Protein AF-A0A645AQ15-F1 (afdb_monomer_lite)

pLDDT: mean 70.95, std 13.71, range [46.34, 91.06]

Structure (mmCIF, N/CA/C/O backbone):
data_AF-A0A645AQ15-F1
#
_entry.id   AF-A0A645AQ15-F1
#
loop_
_atom_site.group_PDB
_atom_site.id
_atom_site.type_symbol
_atom_site.label_atom_id
_atom_site.label_alt_id
_atom_site.label_comp_id
_atom_site.label_asym_id
_atom_site.label_entity_id
_atom_site.label_seq_id
_atom_site.pdbx_PDB_ins_code
_atom_site.Cartn_x
_atom_site.Cartn_y
_atom_site.Cartn_z
_atom_site.occupancy
_atom_site.B_iso_or_equiv
_atom_site.auth_seq_id
_atom_site.auth_comp_id
_atom_site.auth_asym_id
_atom_site.auth_atom_id
_atom_site.pdbx_PDB_model_num
ATOM 1 N N . MET A 1 1 ? 13.518 -11.104 16.436 1.00 50.56 1 MET A N 1
ATOM 2 C CA . MET A 1 1 ? 13.918 -9.786 15.885 1.00 50.56 1 MET A CA 1
ATOM 3 C C . MET A 1 1 ? 14.523 -9.885 14.485 1.00 50.56 1 MET A C 1
ATOM 5 O O . MET A 1 1 ? 14.202 -9.042 13.660 1.00 50.56 1 MET A O 1
ATOM 9 N N . GLU A 1 2 ? 15.322 -10.909 14.169 1.00 53.69 2 GLU A N 1
ATOM 10 C CA . GLU A 1 2 ? 15.980 -11.032 12.851 1.00 53.69 2 GLU A CA 1
ATOM 11 C C . GLU A 1 2 ? 15.021 -11.126 11.653 1.00 53.69 2 GLU A C 1
ATOM 13 O O . GLU A 1 2 ? 15.269 -10.506 10.624 1.00 53.69 2 GLU A O 1
ATOM 18 N N . ILE A 1 3 ? 13.896 -11.839 11.784 1.00 58.34 3 ILE A N 1
ATOM 19 C CA . ILE A 1 3 ? 12.911 -12.009 10.696 1.00 58.34 3 ILE A CA 1
ATOM 20 C C . IL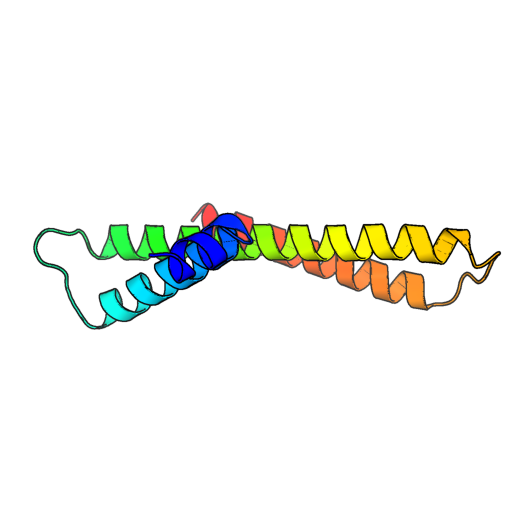E A 1 3 ? 12.266 -10.667 10.312 1.00 58.34 3 ILE A C 1
ATOM 22 O O . ILE A 1 3 ? 12.103 -10.367 9.132 1.00 58.34 3 ILE A O 1
ATOM 26 N N . LEU A 1 4 ? 11.960 -9.834 11.311 1.00 54.44 4 LEU A N 1
ATOM 27 C CA . LEU A 1 4 ? 11.384 -8.501 11.121 1.00 54.44 4 LEU A CA 1
ATOM 28 C C . LEU A 1 4 ? 12.371 -7.561 10.427 1.00 54.44 4 LEU A C 1
ATOM 30 O O . LEU A 1 4 ? 11.988 -6.887 9.477 1.00 54.44 4 LEU A O 1
ATOM 34 N N . ASN A 1 5 ? 13.647 -7.582 10.826 1.00 53.94 5 ASN A N 1
ATOM 35 C CA . ASN A 1 5 ? 14.688 -6.809 10.147 1.00 53.94 5 ASN A CA 1
ATOM 36 C C . ASN A 1 5 ? 14.878 -7.260 8.695 1.00 53.94 5 ASN A C 1
ATOM 38 O O . ASN A 1 5 ? 14.983 -6.415 7.814 1.00 53.94 5 ASN A O 1
ATOM 42 N N . LYS A 1 6 ? 14.849 -8.568 8.415 1.00 55.81 6 LYS A N 1
ATOM 43 C CA . LYS A 1 6 ? 15.026 -9.094 7.051 1.00 55.81 6 LYS A CA 1
ATOM 44 C C . LYS A 1 6 ? 13.870 -8.727 6.109 1.00 55.81 6 LYS A C 1
ATOM 46 O O . LYS A 1 6 ? 14.109 -8.457 4.936 1.00 55.81 6 LYS A O 1
ATOM 51 N N . PHE A 1 7 ? 12.633 -8.686 6.611 1.00 53.84 7 PHE A N 1
ATOM 52 C CA . PHE A 1 7 ? 11.457 -8.269 5.831 1.00 53.84 7 PHE A CA 1
ATOM 53 C C . PHE A 1 7 ? 11.329 -6.745 5.698 1.00 53.84 7 PHE A C 1
ATOM 55 O O . PHE A 1 7 ? 10.972 -6.259 4.627 1.00 53.84 7 PHE A O 1
ATOM 62 N N . SER A 1 8 ? 11.647 -6.001 6.762 1.00 56.00 8 SER A N 1
ATOM 63 C CA . SER A 1 8 ? 11.606 -4.534 6.797 1.00 56.00 8 SER A CA 1
ATOM 64 C C . SER A 1 8 ? 12.679 -3.900 5.903 1.00 56.00 8 SER A C 1
ATOM 66 O O . SER A 1 8 ? 12.366 -3.018 5.109 1.00 56.00 8 SER A O 1
ATOM 68 N N . LEU A 1 9 ? 13.929 -4.382 5.971 1.00 57.16 9 LEU A N 1
ATOM 69 C CA . LEU A 1 9 ? 15.056 -3.776 5.248 1.00 57.16 9 LEU A CA 1
ATOM 70 C C . LEU A 1 9 ? 15.035 -4.058 3.743 1.00 57.16 9 LEU A C 1
ATOM 72 O O . LEU A 1 9 ? 15.417 -3.192 2.963 1.00 57.16 9 LEU A O 1
ATOM 76 N N . ASN A 1 10 ? 14.575 -5.240 3.322 1.00 62.94 10 ASN A N 1
ATOM 77 C CA . ASN A 1 10 ? 14.614 -5.611 1.905 1.00 62.94 10 ASN A CA 1
ATOM 78 C C . ASN A 1 10 ? 13.440 -5.049 1.095 1.00 62.94 10 ASN A C 1
ATOM 80 O O . ASN A 1 10 ? 13.587 -4.867 -0.107 1.00 62.94 10 ASN A O 1
ATOM 84 N N . ASN A 1 11 ? 12.273 -4.812 1.710 1.00 73.00 11 ASN A N 1
ATOM 85 C CA . ASN A 1 11 ? 11.085 -4.289 1.023 1.00 73.00 11 ASN A CA 1
ATOM 86 C C . ASN A 1 11 ? 10.191 -3.474 1.983 1.00 73.00 11 ASN A C 1
ATOM 88 O O . ASN A 1 11 ? 9.085 -3.914 2.329 1.00 73.00 11 ASN A O 1
ATOM 92 N N . PRO A 1 12 ? 10.630 -2.272 2.402 1.00 74.50 12 PRO A N 1
ATOM 93 C CA . PRO A 1 12 ? 9.950 -1.483 3.432 1.00 74.50 12 PRO A CA 1
ATOM 94 C C . PRO A 1 12 ? 8.521 -1.086 3.037 1.00 74.50 12 PRO A C 1
ATOM 96 O O . PRO A 1 12 ? 7.620 -1.099 3.872 1.00 74.50 12 PRO A O 1
ATOM 99 N N . TYR A 1 13 ? 8.268 -0.815 1.751 1.00 76.50 13 TYR A N 1
ATOM 100 C CA . TYR A 1 13 ? 6.931 -0.459 1.262 1.00 76.50 13 TYR A CA 1
ATOM 101 C C . TYR A 1 13 ? 5.935 -1.629 1.363 1.00 76.50 13 TYR A C 1
ATOM 103 O O . TYR A 1 13 ? 4.775 -1.423 1.721 1.00 76.50 13 TYR A O 1
ATOM 111 N N . ARG A 1 14 ? 6.385 -2.871 1.117 1.00 78.75 14 ARG A N 1
ATOM 112 C CA . ARG A 1 14 ? 5.547 -4.076 1.270 1.00 78.75 14 ARG A CA 1
ATOM 113 C C . ARG A 1 14 ? 5.257 -4.353 2.737 1.00 78.75 14 ARG A C 1
ATOM 115 O O . ARG A 1 14 ? 4.124 -4.670 3.080 1.00 78.75 14 ARG A O 1
ATOM 122 N N . PHE A 1 15 ? 6.261 -4.190 3.598 1.00 82.56 15 PHE A N 1
ATOM 123 C CA . PHE A 1 15 ? 6.086 -4.320 5.041 1.00 82.56 15 PHE A CA 1
ATOM 124 C C . PHE A 1 15 ? 5.043 -3.325 5.574 1.00 82.56 15 PHE A C 1
ATOM 126 O O . PHE A 1 15 ? 4.105 -3.739 6.255 1.00 82.56 15 PHE A O 1
ATOM 133 N N . CYS A 1 16 ? 5.142 -2.046 5.192 1.00 84.56 16 CYS A N 1
ATOM 134 C CA . CYS A 1 16 ? 4.151 -1.031 5.549 1.00 84.56 16 CYS A CA 1
ATOM 135 C C . CYS A 1 16 ? 2.746 -1.388 5.041 1.00 84.56 16 CYS A C 1
ATOM 137 O O . CYS A 1 16 ? 1.798 -1.308 5.815 1.00 84.56 16 CYS A O 1
ATOM 139 N N . MET A 1 17 ? 2.599 -1.853 3.793 1.00 86.12 17 MET A N 1
ATOM 140 C CA . MET A 1 17 ? 1.295 -2.301 3.279 1.00 86.12 17 MET A CA 1
ATOM 141 C C . MET A 1 17 ? 0.696 -3.444 4.096 1.00 86.12 17 MET A C 1
ATOM 143 O O . MET A 1 17 ? -0.486 -3.388 4.437 1.00 86.12 17 MET A O 1
ATOM 147 N N . TYR A 1 18 ? 1.483 -4.475 4.416 1.00 87.75 18 TYR A N 1
ATOM 148 C CA . TYR A 1 18 ? 0.992 -5.613 5.194 1.00 87.75 18 TYR A CA 1
ATOM 149 C C . TYR A 1 18 ? 0.580 -5.196 6.602 1.00 87.75 18 TYR A C 1
ATOM 151 O O . TYR A 1 18 ? -0.494 -5.579 7.066 1.00 87.75 18 TYR A O 1
ATOM 159 N N . LEU A 1 19 ? 1.393 -4.362 7.255 1.00 88.25 19 LEU A N 1
ATOM 160 C CA . LEU A 1 19 ? 1.095 -3.856 8.588 1.00 88.25 19 LEU A CA 1
ATOM 161 C C . LEU A 1 19 ? -0.172 -2.989 8.588 1.00 88.25 19 LEU A C 1
ATOM 163 O O . LEU A 1 19 ? -1.065 -3.214 9.401 1.00 88.25 19 LEU A O 1
ATOM 167 N N . SER A 1 20 ? -0.297 -2.048 7.648 1.00 88.81 20 SER A N 1
ATOM 168 C CA . SER A 1 20 ? -1.490 -1.205 7.514 1.00 88.81 20 SER A CA 1
ATOM 169 C C . SER A 1 20 ? -2.741 -2.011 7.163 1.00 88.81 20 SER A C 1
ATOM 171 O O . SER A 1 20 ? -3.810 -1.709 7.685 1.00 88.81 20 SER A O 1
ATOM 173 N N . SER A 1 21 ? -2.624 -3.057 6.341 1.00 88.19 21 SER A N 1
ATOM 174 C CA . SER A 1 21 ? -3.744 -3.955 6.019 1.00 88.19 21 SER A CA 1
ATOM 175 C C . SER A 1 21 ? -4.215 -4.725 7.249 1.00 88.19 21 SER A C 1
ATOM 177 O O . SER A 1 21 ? -5.413 -4.805 7.509 1.00 88.19 21 SER A O 1
ATOM 179 N N . LEU A 1 22 ? -3.278 -5.242 8.046 1.00 91.06 22 LEU A N 1
ATOM 180 C CA . LEU A 1 22 ? -3.586 -5.960 9.280 1.00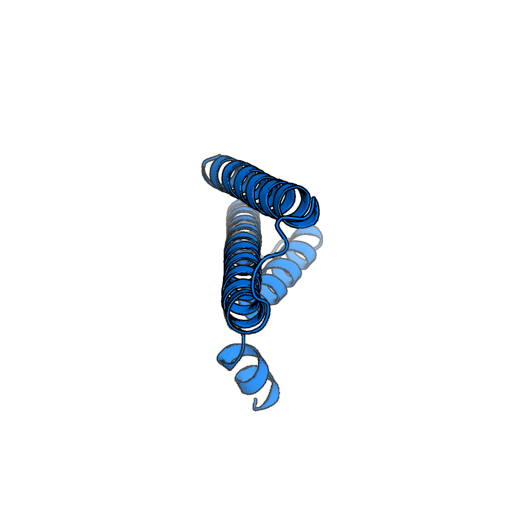 91.06 22 LEU A CA 1
ATOM 181 C C . LEU A 1 22 ? -4.262 -5.045 10.309 1.00 91.06 22 LEU A C 1
ATOM 183 O O . LEU A 1 22 ? -5.300 -5.409 10.860 1.00 91.06 22 LEU A O 1
ATOM 187 N N . ILE A 1 23 ? -3.728 -3.837 10.518 1.00 88.69 23 ILE A N 1
ATOM 188 C CA . ILE A 1 23 ? -4.325 -2.842 11.421 1.00 88.69 23 ILE A CA 1
ATOM 189 C C . ILE A 1 23 ? -5.717 -2.433 10.926 1.00 88.69 23 ILE A C 1
ATOM 191 O O . ILE A 1 23 ? -6.642 -2.347 11.731 1.00 88.69 23 ILE A O 1
ATOM 195 N N . LEU A 1 24 ? -5.898 -2.237 9.615 1.00 89.94 24 LEU A N 1
ATOM 196 C CA . LEU A 1 24 ? -7.194 -1.893 9.033 1.00 89.94 24 LEU A CA 1
ATOM 197 C C . LEU A 1 24 ? -8.233 -2.984 9.314 1.00 89.94 24 LEU A C 1
ATOM 199 O O . LEU A 1 24 ? -9.301 -2.669 9.834 1.00 89.94 24 LEU A O 1
ATOM 203 N N . VAL A 1 25 ? -7.910 -4.251 9.037 1.00 90.44 25 VAL A N 1
ATOM 204 C CA . VAL A 1 25 ? -8.811 -5.389 9.280 1.00 90.44 25 VAL A CA 1
ATOM 205 C C . VAL A 1 25 ? -9.157 -5.502 10.763 1.00 90.44 25 VAL A C 1
ATOM 207 O O . VAL A 1 25 ? -10.332 -5.566 11.108 1.00 90.44 25 VAL A O 1
ATOM 210 N N . ILE A 1 26 ? -8.168 -5.447 11.659 1.00 88.06 26 ILE A N 1
ATOM 211 C CA . ILE A 1 26 ? -8.411 -5.510 13.110 1.00 88.06 26 ILE A CA 1
ATOM 212 C C . ILE A 1 26 ? -9.293 -4.343 13.568 1.00 88.06 26 ILE A C 1
ATOM 214 O O . ILE A 1 26 ? -10.241 -4.548 14.328 1.00 88.06 26 ILE A O 1
ATOM 218 N N . SER A 1 27 ? -9.042 -3.135 13.059 1.00 86.69 27 SER A N 1
ATOM 219 C CA . SER A 1 27 ? -9.827 -1.945 13.397 1.00 86.69 27 SER A CA 1
ATOM 220 C C . SER A 1 27 ? -11.279 -2.014 12.920 1.00 86.69 27 SER A C 1
ATOM 222 O O . SER A 1 27 ? -12.086 -1.213 13.376 1.00 86.69 27 SER A O 1
ATOM 224 N N . MET A 1 28 ? -11.638 -2.922 12.000 1.00 84.62 28 MET A N 1
ATOM 225 C CA . MET A 1 28 ? -13.034 -3.147 11.598 1.00 84.62 28 MET A CA 1
ATOM 226 C C . MET A 1 28 ? -13.816 -3.960 12.633 1.00 84.62 28 MET A C 1
ATOM 228 O O . MET A 1 28 ? -15.022 -3.771 12.751 1.00 84.62 28 MET A O 1
ATOM 232 N N . PHE A 1 29 ? -13.140 -4.835 13.381 1.00 87.19 29 PHE A N 1
ATOM 233 C CA . PHE A 1 29 ? -13.765 -5.724 14.369 1.00 87.19 29 PHE A CA 1
ATOM 234 C C . PHE A 1 29 ? -13.569 -5.262 15.812 1.00 87.19 29 PHE A C 1
ATOM 236 O O . PHE A 1 29 ? -14.300 -5.689 16.700 1.00 87.19 29 PHE A O 1
ATOM 243 N N . THR A 1 30 ? -12.578 -4.408 16.055 1.00 82.75 30 THR A N 1
ATOM 244 C CA . THR A 1 30 ? -12.266 -3.875 17.379 1.00 82.75 30 THR A CA 1
ATOM 245 C C . THR A 1 30 ? -12.236 -2.357 17.330 1.00 82.75 30 THR A C 1
ATOM 247 O O . THR A 1 30 ? -11.622 -1.767 16.441 1.00 82.75 30 THR A O 1
ATOM 250 N N . GLU A 1 31 ? -12.898 -1.725 18.294 1.00 77.69 31 GLU A N 1
ATOM 251 C CA . GLU A 1 31 ? -12.787 -0.290 18.533 1.00 77.69 31 GLU A CA 1
ATOM 252 C C . GLU A 1 31 ? -11.674 -0.067 19.564 1.00 77.69 31 GLU A C 1
ATOM 254 O O . GLU A 1 31 ? -11.878 -0.324 20.754 1.00 77.69 31 GLU A O 1
ATOM 259 N N . PRO A 1 32 ? -10.459 0.330 19.143 1.00 74.00 32 PRO A N 1
ATOM 260 C CA . PRO A 1 32 ? -9.397 0.638 20.086 1.00 74.00 32 PRO A CA 1
ATOM 261 C C . PRO A 1 32 ? -9.812 1.788 21.009 1.00 74.00 32 PRO A C 1
ATOM 263 O O . PRO A 1 32 ? -10.145 2.886 20.563 1.00 74.00 32 PRO A O 1
ATOM 266 N N . VAL A 1 33 ? -9.752 1.537 22.315 1.00 75.44 33 VAL A N 1
ATOM 267 C CA . VAL A 1 33 ? -10.019 2.545 23.346 1.00 75.44 33 VAL A CA 1
ATOM 268 C C . VAL A 1 33 ? -8.981 3.668 23.224 1.00 75.44 33 VAL A C 1
ATOM 270 O O . VAL A 1 33 ? -7.786 3.397 23.127 1.00 75.44 33 VAL A O 1
ATOM 273 N N . ASN A 1 34 ? -9.433 4.925 23.253 1.00 77.50 34 ASN A N 1
ATOM 274 C CA . ASN A 1 34 ? -8.616 6.145 23.123 1.00 77.50 34 ASN A CA 1
ATOM 275 C C . ASN A 1 34 ? -8.007 6.423 21.735 1.00 77.50 34 ASN A C 1
ATOM 277 O O . ASN A 1 34 ? -7.087 7.235 21.634 1.00 77.50 34 ASN A O 1
ATOM 281 N N . ILE A 1 35 ? -8.502 5.801 20.662 1.00 81.75 35 ILE A N 1
ATOM 282 C CA . ILE A 1 35 ? -8.058 6.107 19.295 1.00 81.75 35 ILE A CA 1
ATOM 283 C C . ILE A 1 35 ? -9.265 6.476 18.434 1.00 81.75 35 ILE A C 1
ATOM 285 O O . ILE A 1 35 ? -10.272 5.773 18.429 1.00 81.75 35 ILE A O 1
ATOM 289 N N . ASP A 1 36 ? -9.149 7.562 17.665 1.00 85.19 36 ASP A N 1
ATOM 290 C CA . ASP A 1 36 ? -10.124 7.888 16.624 1.00 85.19 36 ASP A CA 1
ATOM 291 C C . ASP A 1 36 ? -10.031 6.846 15.499 1.00 85.19 36 ASP A C 1
ATOM 293 O O . ASP A 1 36 ? -9.132 6.861 14.650 1.00 85.19 36 ASP A O 1
ATOM 297 N N . VAL A 1 37 ? -10.972 5.903 15.527 1.00 84.06 37 VAL A N 1
ATOM 298 C CA . VAL A 1 37 ? -11.042 4.773 14.601 1.00 84.06 37 VAL A CA 1
ATOM 299 C C . VAL A 1 37 ? -11.221 5.248 13.157 1.00 84.06 37 VAL A C 1
ATOM 301 O O . VAL A 1 37 ? -10.674 4.633 12.239 1.00 84.06 37 VAL A O 1
ATOM 304 N N . TYR A 1 38 ? -11.935 6.355 12.931 1.00 86.00 38 TYR A N 1
ATOM 305 C CA . TYR A 1 38 ? -12.121 6.907 11.591 1.00 86.00 38 TYR A CA 1
ATOM 306 C C . TYR A 1 38 ? -10.792 7.412 11.023 1.00 86.00 38 TYR A C 1
ATOM 308 O O . TYR A 1 38 ? -10.418 7.064 9.898 1.00 86.00 38 TYR A O 1
ATOM 316 N N . LEU A 1 39 ? -10.037 8.165 11.825 1.00 85.69 39 LEU A N 1
ATOM 317 C CA . LEU A 1 39 ? -8.734 8.689 11.424 1.00 85.69 39 LEU A CA 1
ATOM 318 C C . LEU A 1 39 ? -7.718 7.557 11.207 1.00 85.69 39 LEU A C 1
ATOM 320 O O . LEU A 1 39 ? -7.014 7.553 10.194 1.00 85.69 39 LEU A O 1
ATOM 324 N N . LEU A 1 40 ? -7.696 6.553 12.092 1.00 86.81 40 LEU A N 1
ATOM 325 C CA . LEU A 1 40 ? -6.840 5.369 11.962 1.00 86.81 40 LEU A CA 1
ATOM 326 C C . LEU A 1 40 ? -7.119 4.601 10.663 1.00 86.81 40 LEU A C 1
ATOM 328 O O . LEU A 1 40 ? -6.188 4.290 9.916 1.00 86.81 40 LEU A O 1
ATOM 332 N N . ARG A 1 41 ? -8.395 4.325 10.365 1.00 87.62 41 ARG A N 1
ATOM 333 C CA . ARG A 1 41 ? -8.805 3.630 9.137 1.00 87.62 41 ARG A CA 1
ATOM 334 C C . ARG A 1 41 ? -8.437 4.440 7.894 1.00 87.62 41 ARG A C 1
ATOM 336 O O . ARG A 1 41 ? -7.880 3.872 6.954 1.00 87.62 41 ARG A O 1
ATOM 343 N N . LYS A 1 42 ? -8.668 5.762 7.901 1.00 86.88 42 LYS A N 1
ATOM 344 C CA . LYS A 1 42 ? -8.295 6.655 6.788 1.00 86.88 42 LYS A CA 1
ATOM 345 C C . LYS A 1 42 ? -6.782 6.648 6.547 1.00 86.88 42 LYS A C 1
ATOM 347 O O . LYS A 1 42 ? -6.354 6.552 5.398 1.00 86.88 42 LYS A O 1
ATOM 352 N N . LEU A 1 43 ? -5.968 6.702 7.603 1.00 86.56 43 LEU A N 1
ATOM 353 C CA . LEU A 1 43 ? -4.507 6.621 7.491 1.00 86.56 43 LEU A CA 1
ATOM 354 C C . LEU A 1 43 ? -4.037 5.261 6.969 1.00 86.56 43 LEU A C 1
ATOM 356 O O . LEU A 1 43 ? -3.223 5.218 6.048 1.00 86.56 43 LEU A O 1
ATOM 360 N N . CYS A 1 44 ? -4.569 4.160 7.506 1.00 88.75 44 CYS A N 1
ATOM 361 C CA . CYS A 1 44 ? -4.216 2.818 7.043 1.00 88.75 44 CYS A CA 1
ATOM 362 C C . CYS A 1 44 ? -4.564 2.636 5.563 1.00 88.75 44 CYS A C 1
ATOM 364 O O . CYS A 1 44 ? -3.740 2.144 4.797 1.00 88.75 44 CYS A O 1
ATOM 366 N N . PHE A 1 45 ? -5.739 3.105 5.138 1.00 87.69 45 PHE A N 1
ATOM 367 C CA . PHE A 1 45 ? -6.138 3.072 3.736 1.00 87.69 45 PHE A CA 1
ATOM 368 C C . PHE A 1 45 ? -5.180 3.875 2.845 1.00 87.69 45 PHE A C 1
ATOM 370 O O . PHE A 1 45 ? -4.707 3.362 1.833 1.00 87.69 45 PHE A O 1
ATOM 377 N N . LYS A 1 46 ? -4.812 5.099 3.250 1.00 85.56 46 LYS A N 1
ATOM 378 C CA . LYS A 1 46 ? -3.840 5.923 2.510 1.00 85.56 46 LYS A 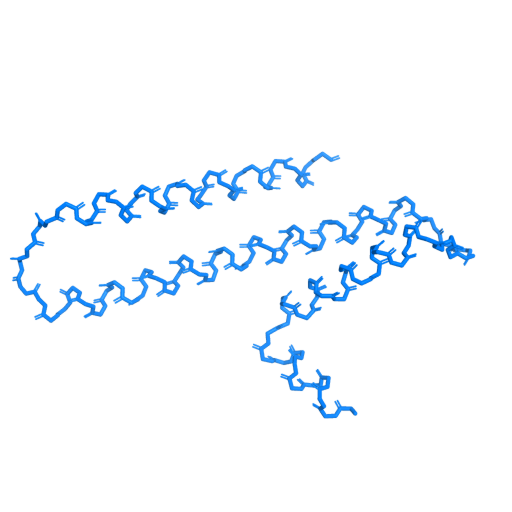CA 1
ATOM 379 C C . LYS A 1 46 ? -2.473 5.251 2.386 1.00 85.56 46 LYS A C 1
ATOM 381 O O . LYS A 1 46 ? -1.880 5.298 1.312 1.00 85.56 46 LYS A O 1
ATOM 386 N N . LEU A 1 47 ? -1.985 4.605 3.445 1.00 86.69 47 LEU A N 1
ATOM 387 C CA . LEU A 1 47 ? -0.710 3.879 3.424 1.00 86.69 47 LEU A CA 1
ATOM 388 C C . LEU A 1 47 ? -0.748 2.657 2.498 1.00 86.69 47 LEU A C 1
ATOM 390 O O . LEU A 1 47 ? 0.220 2.413 1.779 1.00 86.69 47 LEU A O 1
ATOM 394 N N . ILE A 1 48 ? -1.867 1.929 2.467 1.00 87.06 48 ILE A N 1
ATOM 395 C CA . ILE A 1 48 ? -2.066 0.808 1.537 1.00 87.06 48 ILE A CA 1
ATOM 396 C C . ILE A 1 48 ? -2.045 1.311 0.091 1.00 87.06 48 ILE A C 1
ATOM 398 O O . ILE A 1 48 ? -1.303 0.779 -0.732 1.00 87.06 48 ILE A O 1
ATOM 402 N N . VAL A 1 49 ? -2.804 2.369 -0.211 1.00 85.94 49 VAL A N 1
ATOM 403 C CA . VAL A 1 49 ? -2.839 2.972 -1.552 1.00 85.94 49 VAL A CA 1
ATOM 404 C C . VAL A 1 49 ? -1.451 3.458 -1.975 1.00 85.94 49 VAL A C 1
ATOM 406 O O . VAL A 1 49 ? -1.013 3.178 -3.088 1.00 85.94 49 VAL A O 1
ATOM 409 N N . LEU A 1 50 ? -0.727 4.138 -1.085 1.00 83.88 50 LEU A N 1
ATOM 4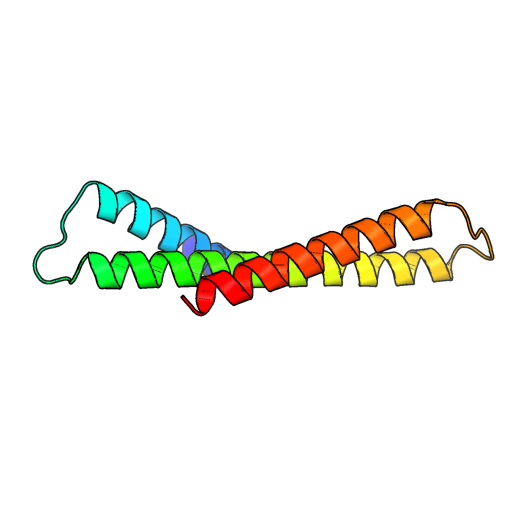10 C CA . LEU A 1 50 ? 0.615 4.642 -1.367 1.00 83.88 50 LEU A CA 1
ATOM 411 C C . LEU A 1 50 ? 1.609 3.501 -1.624 1.00 83.88 50 LEU A C 1
ATOM 413 O O . LEU A 1 50 ? 2.415 3.577 -2.549 1.00 83.88 50 LEU A O 1
ATOM 417 N N . GLY A 1 51 ? 1.524 2.412 -0.860 1.00 83.69 51 GLY A N 1
ATOM 418 C CA . GLY A 1 51 ? 2.345 1.231 -1.099 1.00 83.69 51 GLY A CA 1
ATOM 419 C C . GLY A 1 51 ? 2.025 0.523 -2.420 1.00 83.69 51 GLY A C 1
ATOM 420 O O . GLY A 1 51 ? 2.949 0.071 -3.096 1.00 83.69 51 GLY A O 1
ATOM 421 N N . LEU A 1 52 ? 0.751 0.477 -2.827 1.00 82.19 52 LEU A N 1
ATOM 422 C CA . LEU A 1 52 ? 0.343 -0.054 -4.132 1.00 82.19 52 LEU A CA 1
ATOM 423 C C . LEU A 1 52 ? 0.867 0.816 -5.276 1.00 82.19 52 LEU A C 1
ATOM 425 O O . LEU A 1 52 ? 1.358 0.282 -6.265 1.00 82.19 52 LEU A O 1
ATOM 429 N N . ILE A 1 53 ? 0.822 2.142 -5.125 1.00 83.25 53 ILE A N 1
ATOM 430 C CA . ILE A 1 53 ? 1.410 3.089 -6.079 1.00 83.25 53 ILE A CA 1
ATOM 431 C C . ILE A 1 53 ? 2.911 2.820 -6.245 1.00 83.25 53 ILE A C 1
ATOM 433 O O . ILE A 1 53 ? 3.377 2.655 -7.372 1.00 83.25 53 ILE A O 1
ATOM 437 N N . ILE A 1 54 ? 3.659 2.729 -5.140 1.00 83.19 54 ILE A N 1
ATOM 438 C CA . ILE A 1 54 ? 5.098 2.432 -5.177 1.00 83.19 54 ILE A CA 1
ATOM 439 C C . ILE A 1 54 ? 5.347 1.085 -5.856 1.00 83.19 54 ILE A C 1
ATOM 441 O O . ILE A 1 54 ? 6.236 0.988 -6.693 1.00 83.19 54 ILE A O 1
ATOM 445 N N . TRP A 1 55 ? 4.544 0.065 -5.548 1.00 81.81 55 TRP A N 1
ATOM 446 C CA . TRP A 1 55 ? 4.667 -1.249 -6.173 1.00 81.81 55 TRP A CA 1
ATOM 447 C C . TRP A 1 55 ? 4.410 -1.214 -7.686 1.00 81.81 55 TRP A C 1
ATOM 449 O O . TRP A 1 55 ? 5.158 -1.830 -8.440 1.00 81.81 55 TRP A O 1
ATOM 459 N N . ILE A 1 56 ? 3.395 -0.474 -8.145 1.00 81.00 56 ILE A N 1
ATOM 460 C CA . ILE A 1 56 ? 3.123 -0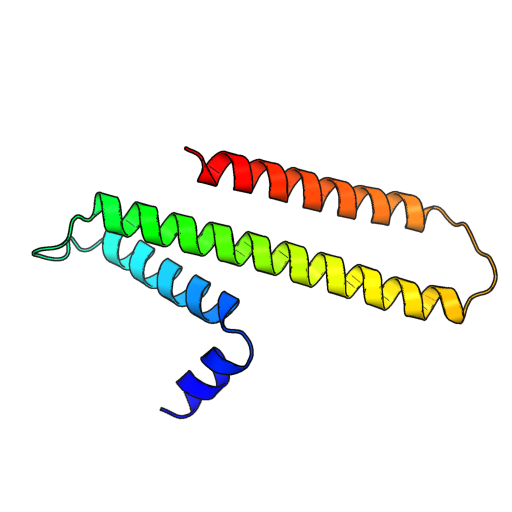.295 -9.578 1.00 81.00 56 ILE A CA 1
ATOM 461 C C . ILE A 1 56 ? 4.309 0.402 -10.253 1.00 81.00 56 ILE A C 1
ATOM 463 O O . ILE A 1 56 ? 4.751 -0.055 -11.303 1.00 81.00 56 ILE A O 1
ATOM 467 N N . ILE A 1 57 ? 4.851 1.465 -9.652 1.00 81.50 57 ILE A N 1
ATOM 468 C CA . ILE A 1 57 ? 6.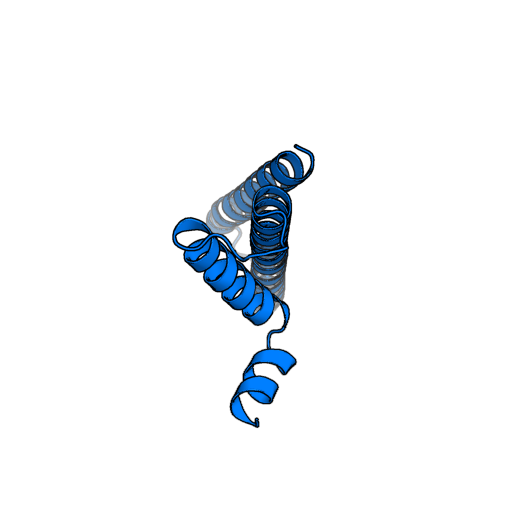015 2.186 -10.191 1.00 81.50 57 ILE A CA 1
ATOM 469 C C . ILE A 1 57 ? 7.238 1.266 -10.268 1.00 81.50 57 ILE A C 1
ATOM 471 O O . ILE A 1 57 ? 7.876 1.207 -11.314 1.00 81.50 57 ILE A O 1
ATOM 475 N N . ASP A 1 58 ? 7.533 0.526 -9.197 1.00 78.00 58 ASP A N 1
ATOM 476 C CA . ASP A 1 58 ? 8.648 -0.425 -9.125 1.00 78.00 58 ASP A CA 1
ATOM 477 C C . ASP A 1 58 ? 8.524 -1.493 -10.225 1.00 78.00 58 ASP A C 1
ATOM 479 O O . ASP A 1 58 ? 9.468 -1.758 -10.962 1.00 78.00 58 ASP A O 1
ATOM 483 N N . ASN A 1 59 ? 7.317 -2.027 -10.432 1.00 75.38 59 ASN A N 1
ATOM 484 C CA . ASN A 1 59 ? 7.050 -3.041 -11.451 1.00 75.38 59 ASN A CA 1
ATOM 485 C C . ASN A 1 59 ? 7.133 -2.486 -12.889 1.00 75.38 59 ASN A C 1
ATOM 487 O O . ASN A 1 59 ? 7.672 -3.138 -13.784 1.00 75.38 59 ASN A O 1
ATOM 491 N N . LEU A 1 60 ? 6.634 -1.267 -13.128 1.00 75.75 60 LEU A N 1
ATOM 492 C CA . LEU A 1 60 ? 6.768 -0.592 -14.426 1.00 75.75 60 LEU A CA 1
ATOM 493 C C . LEU A 1 60 ? 8.235 -0.269 -14.734 1.00 75.75 60 LEU A C 1
ATOM 495 O O . LEU A 1 60 ? 8.684 -0.477 -15.859 1.00 75.75 60 LEU A O 1
ATOM 499 N N . TYR A 1 61 ? 8.986 0.194 -13.736 1.00 75.06 61 TYR A N 1
ATOM 500 C CA . TYR A 1 61 ? 10.407 0.490 -13.867 1.00 75.06 61 TYR A CA 1
ATOM 501 C C . TYR A 1 61 ? 11.229 -0.773 -14.151 1.00 75.06 61 TYR A C 1
ATOM 503 O O . TYR A 1 61 ? 12.069 -0.773 -15.050 1.00 75.06 61 TYR A O 1
ATOM 511 N N . TYR A 1 62 ? 10.948 -1.875 -13.450 1.00 70.38 62 TYR A N 1
ATOM 512 C CA . TYR A 1 62 ? 11.633 -3.150 -13.664 1.00 70.38 62 TYR A CA 1
ATOM 513 C C . TYR A 1 62 ? 11.382 -3.713 -15.068 1.00 70.38 62 TYR A C 1
ATOM 515 O O . TYR A 1 62 ? 12.319 -4.156 -15.733 1.00 70.38 62 TYR A O 1
ATOM 523 N N . ASN A 1 63 ? 10.137 -3.641 -15.552 1.00 69.38 63 ASN A N 1
ATOM 524 C CA . ASN A 1 63 ? 9.796 -4.053 -16.915 1.00 69.38 63 ASN A CA 1
ATOM 525 C C . ASN A 1 63 ? 10.474 -3.172 -17.972 1.00 69.38 63 ASN A C 1
ATOM 527 O O . ASN A 1 63 ? 11.004 -3.702 -18.942 1.00 69.38 63 ASN A O 1
ATOM 531 N N . TYR A 1 64 ? 10.535 -1.855 -17.757 1.00 65.56 64 TYR A N 1
ATOM 532 C CA . TYR A 1 64 ? 11.238 -0.938 -18.659 1.00 65.56 64 TYR A CA 1
ATOM 533 C C . TYR A 1 64 ? 12.750 -1.227 -18.729 1.00 65.56 64 TYR A C 1
ATOM 535 O O . TYR A 1 64 ? 13.345 -1.214 -19.805 1.00 65.56 64 TYR A O 1
ATOM 543 N N . LEU A 1 65 ? 13.385 -1.541 -17.593 1.00 64.12 65 LEU A N 1
ATOM 544 C CA . LEU A 1 65 ? 14.803 -1.917 -17.552 1.00 64.12 65 LEU A CA 1
ATOM 545 C C . LEU A 1 65 ? 15.091 -3.270 -18.218 1.00 64.12 65 LEU A C 1
ATOM 547 O O . LEU A 1 65 ? 16.138 -3.427 -18.848 1.00 64.12 65 LEU A O 1
ATOM 551 N N . LEU A 1 66 ? 14.197 -4.251 -18.070 1.00 61.94 66 LEU A N 1
ATOM 552 C CA . LEU A 1 66 ? 14.307 -5.541 -18.761 1.00 61.94 66 LEU A CA 1
ATOM 553 C C . LEU A 1 66 ? 14.182 -5.374 -20.280 1.00 61.94 66 LEU A C 1
ATOM 555 O O . LEU A 1 66 ? 14.926 -6.005 -21.030 1.00 61.94 66 LEU A O 1
ATOM 559 N N . GLU A 1 67 ? 13.303 -4.478 -20.725 1.00 58.41 67 GLU A N 1
ATOM 560 C CA . GLU A 1 67 ? 13.080 -4.181 -22.140 1.00 58.41 67 GLU A CA 1
ATOM 561 C C . GLU A 1 67 ? 14.320 -3.548 -22.800 1.00 58.41 67 GLU A C 1
ATOM 563 O O . GLU A 1 67 ? 14.694 -3.953 -23.898 1.00 58.41 67 GLU A O 1
ATOM 568 N N . GLN A 1 68 ? 15.050 -2.662 -22.108 1.00 55.22 68 GLN A N 1
ATOM 569 C CA . GLN A 1 68 ? 16.319 -2.120 -22.628 1.00 55.22 68 GLN A CA 1
ATOM 570 C C . GLN A 1 68 ? 17.420 -3.176 -22.812 1.00 55.22 68 GLN A C 1
ATOM 572 O O . GLN A 1 68 ? 18.260 -3.033 -23.702 1.00 55.22 68 GLN A O 1
ATOM 577 N N . ARG A 1 69 ? 17.430 -4.235 -21.992 1.00 53.38 69 ARG A N 1
ATOM 578 C CA . ARG A 1 69 ? 18.391 -5.335 -22.163 1.00 53.38 69 ARG A CA 1
ATOM 579 C C . ARG A 1 69 ? 18.041 -6.213 -23.359 1.00 53.38 69 ARG A C 1
ATOM 581 O O . ARG A 1 69 ? 18.946 -6.560 -24.100 1.00 53.38 69 ARG A O 1
ATOM 588 N N . GLN A 1 70 ? 16.759 -6.520 -23.578 1.00 52.28 70 GLN A N 1
ATOM 589 C CA . GLN A 1 70 ? 16.341 -7.307 -24.748 1.00 52.28 70 GLN A CA 1
ATOM 590 C C . GLN A 1 70 ? 16.556 -6.555 -26.069 1.00 52.28 70 GLN A C 1
ATOM 592 O O . GLN A 1 70 ? 17.012 -7.148 -27.036 1.00 52.28 70 GLN A O 1
ATOM 597 N N . TYR A 1 71 ? 16.313 -5.241 -26.108 1.00 51.78 71 TYR A N 1
ATOM 598 C CA . TYR A 1 71 ? 16.527 -4.440 -27.323 1.00 51.78 71 TYR A CA 1
ATOM 599 C C . TYR A 1 71 ? 18.002 -4.251 -27.719 1.00 51.78 71 TYR A C 1
ATOM 601 O O . TYR A 1 71 ? 18.264 -3.763 -28.814 1.00 51.78 71 TYR A O 1
ATOM 609 N N . SER A 1 72 ? 18.957 -4.597 -26.850 1.00 51.25 72 SER A N 1
ATOM 610 C CA . SER A 1 72 ? 20.388 -4.515 -27.180 1.00 51.25 72 SER A CA 1
ATOM 611 C C . SER A 1 72 ? 20.935 -5.784 -27.848 1.00 51.25 72 SER A C 1
ATOM 613 O O . SER A 1 72 ? 22.011 -5.708 -28.432 1.00 51.25 72 SER A O 1
ATOM 615 N N . ASP A 1 73 ? 20.221 -6.915 -27.774 1.00 51.75 73 ASP A N 1
ATOM 616 C CA . ASP A 1 73 ? 20.653 -8.197 -28.363 1.00 51.75 73 ASP A CA 1
ATOM 617 C C . ASP A 1 73 ? 19.946 -8.521 -29.695 1.00 51.75 73 ASP A C 1
ATOM 619 O O . ASP A 1 73 ? 20.515 -9.227 -30.528 1.00 51.75 73 ASP A O 1
ATOM 623 N N . ASP A 1 74 ? 18.757 -7.961 -29.944 1.00 49.66 74 ASP A N 1
ATOM 624 C CA . ASP A 1 74 ? 17.942 -8.307 -31.112 1.00 49.66 74 ASP A CA 1
ATOM 625 C C . ASP A 1 74 ? 17.826 -7.121 -32.089 1.00 49.66 74 ASP A C 1
ATOM 627 O O . ASP A 1 74 ? 16.972 -6.239 -31.959 1.00 49.66 74 ASP A O 1
ATOM 631 N N . ASP A 1 75 ? 18.691 -7.110 -33.106 1.00 53.44 75 ASP A N 1
ATOM 632 C CA . ASP A 1 75 ? 18.568 -6.234 -34.271 1.00 53.44 75 ASP A CA 1
ATOM 633 C C . ASP A 1 75 ? 17.206 -6.463 -34.966 1.00 53.44 75 ASP A C 1
ATOM 635 O O . ASP A 1 75 ? 16.926 -7.519 -35.530 1.00 53.44 75 ASP A O 1
ATOM 639 N N . TYR A 1 76 ? 16.367 -5.424 -34.934 1.00 55.19 76 TYR A N 1
ATOM 640 C CA . TYR A 1 76 ? 15.165 -5.197 -35.743 1.00 55.19 76 TYR A CA 1
ATOM 641 C C . TYR A 1 76 ? 14.155 -6.352 -35.846 1.00 55.19 76 TYR A C 1
ATOM 643 O O . TYR A 1 76 ? 14.091 -7.087 -36.831 1.00 55.19 76 TYR A O 1
ATOM 651 N N . THR A 1 77 ? 13.180 -6.379 -34.937 1.00 46.34 77 THR A N 1
ATOM 652 C CA . THR A 1 77 ? 11.835 -6.850 -35.305 1.00 46.34 77 THR A CA 1
ATOM 653 C C . THR A 1 77 ? 10.765 -6.000 -34.625 1.00 46.34 77 THR A C 1
ATOM 655 O O . THR A 1 77 ? 10.411 -6.191 -33.465 1.00 46.34 77 THR A O 1
ATOM 658 N N . TYR A 1 78 ? 10.250 -5.010 -35.357 1.00 51.25 78 TYR A N 1
ATOM 659 C CA . TYR A 1 78 ? 9.130 -4.169 -34.931 1.00 51.25 78 TYR A CA 1
ATOM 660 C C . TYR A 1 78 ? 7.822 -4.965 -35.084 1.00 51.25 78 TYR A C 1
ATOM 662 O O . TYR A 1 78 ? 7.059 -4.760 -36.023 1.00 51.25 78 TYR A O 1
ATOM 670 N N . ASN A 1 79 ? 7.604 -5.929 -34.189 1.00 50.88 79 ASN A N 1
ATOM 671 C CA . ASN A 1 79 ? 6.408 -6.769 -34.152 1.00 50.88 79 ASN A CA 1
ATOM 672 C C . ASN A 1 79 ? 5.427 -6.269 -33.086 1.00 50.88 79 ASN A C 1
ATOM 674 O O . ASN A 1 79 ? 5.813 -5.683 -32.076 1.00 50.88 79 ASN A O 1
ATOM 678 N N . GLU A 1 80 ? 4.143 -6.521 -33.328 1.00 50.94 80 GLU A N 1
ATOM 679 C CA . GLU A 1 80 ? 2.938 -6.081 -32.604 1.00 50.94 80 GLU A CA 1
ATOM 680 C C . GLU A 1 80 ? 2.976 -6.151 -31.056 1.00 50.94 80 GLU A C 1
ATOM 682 O O . GLU A 1 80 ? 2.155 -5.514 -30.389 1.00 50.94 80 GLU A O 1
ATOM 687 N N . GLU A 1 81 ? 3.942 -6.854 -30.459 1.00 51.84 81 GLU A N 1
ATOM 688 C CA . GLU A 1 81 ? 4.185 -6.909 -29.013 1.00 51.84 81 GLU A CA 1
ATOM 689 C C . GLU A 1 81 ? 4.494 -5.547 -28.376 1.00 51.84 81 GLU A C 1
ATOM 691 O O . GLU A 1 81 ? 4.072 -5.299 -27.242 1.00 51.84 81 GLU A O 1
ATOM 696 N N . SER A 1 82 ? 5.165 -4.637 -29.090 1.00 52.50 82 SER A N 1
ATOM 697 C CA . SER A 1 82 ? 5.467 -3.291 -28.575 1.00 52.50 82 SER A CA 1
ATOM 698 C C . SER A 1 82 ? 4.192 -2.472 -28.319 1.00 52.50 82 SER A C 1
ATOM 700 O O . SER A 1 82 ? 4.093 -1.759 -27.318 1.00 52.50 82 SER A O 1
ATOM 702 N N . ASN A 1 83 ? 3.157 -2.650 -29.150 1.00 52.69 83 ASN A N 1
ATOM 703 C CA . ASN A 1 83 ? 1.853 -1.995 -28.995 1.00 52.69 83 ASN A CA 1
ATOM 704 C C . ASN A 1 83 ? 1.061 -2.531 -27.792 1.00 52.69 83 ASN A C 1
ATOM 706 O O . ASN A 1 83 ? 0.404 -1.762 -27.084 1.00 52.69 83 ASN A O 1
ATOM 710 N N . ILE A 1 84 ? 1.130 -3.838 -27.521 1.00 54.88 84 ILE A N 1
ATOM 711 C CA . ILE A 1 84 ? 0.459 -4.461 -26.367 1.00 54.88 84 ILE A CA 1
ATOM 712 C C . ILE A 1 84 ? 1.145 -4.030 -25.060 1.00 54.88 84 ILE A C 1
ATOM 714 O O . ILE A 1 84 ? 0.469 -3.699 -24.081 1.00 54.88 84 ILE A O 1
ATOM 718 N N . LYS A 1 85 ? 2.481 -3.946 -25.053 1.00 50.62 85 LYS A N 1
ATOM 719 C CA . LYS A 1 85 ? 3.268 -3.500 -23.892 1.00 50.62 85 LYS A CA 1
ATOM 720 C C . LYS A 1 85 ? 3.058 -2.014 -23.575 1.00 50.62 85 LYS A C 1
ATOM 722 O O . LYS A 1 85 ? 2.786 -1.680 -22.420 1.00 50.62 85 LYS A O 1
ATOM 727 N N . TYR A 1 86 ? 3.025 -1.134 -24.583 1.00 57.59 86 TYR A N 1
ATOM 728 C CA . TYR A 1 86 ? 2.671 0.285 -24.397 1.00 57.59 86 TYR A CA 1
ATOM 729 C C . TYR A 1 86 ? 1.246 0.474 -23.864 1.00 57.59 86 TYR A C 1
ATOM 731 O O . TYR A 1 86 ? 0.985 1.354 -23.037 1.00 57.59 86 TYR A O 1
ATOM 739 N N . LYS A 1 87 ? 0.309 -0.370 -24.308 1.00 57.28 87 LYS A N 1
ATOM 740 C CA . LYS A 1 87 ? -1.070 -0.371 -23.812 1.00 57.28 87 LYS A CA 1
ATOM 741 C C . LYS A 1 87 ? -1.127 -0.752 -22.329 1.00 57.28 87 LYS A C 1
ATOM 743 O O . LYS A 1 87 ? -1.811 -0.069 -21.572 1.00 57.28 87 LYS A O 1
ATOM 748 N N . ASN A 1 88 ? -0.356 -1.753 -21.896 1.00 58.62 88 ASN A N 1
ATOM 749 C CA . ASN A 1 88 ? -0.250 -2.146 -20.485 1.00 58.62 88 ASN A CA 1
ATOM 750 C C . ASN A 1 88 ? 0.411 -1.062 -19.618 1.00 58.62 88 ASN A C 1
ATOM 752 O O . ASN A 1 88 ? -0.071 -0.787 -18.520 1.00 58.62 88 ASN A O 1
ATOM 756 N N . PHE A 1 89 ? 1.446 -0.385 -20.124 1.00 62.59 89 PHE A N 1
ATOM 757 C CA . PHE A 1 89 ? 2.068 0.759 -19.446 1.00 62.59 89 PHE A CA 1
ATOM 758 C C . PHE A 1 89 ? 1.078 1.921 -19.263 1.00 62.59 89 PHE A C 1
ATOM 760 O O . PHE A 1 89 ? 0.934 2.473 -18.170 1.00 62.59 89 PHE A O 1
ATOM 767 N N . LYS A 1 90 ? 0.313 2.246 -20.312 1.00 63.88 90 LYS A N 1
ATOM 768 C CA . LYS A 1 90 ? -0.724 3.287 -20.274 1.00 63.88 90 LYS A CA 1
ATOM 769 C C . LYS A 1 90 ? -1.877 2.930 -19.328 1.00 63.88 90 LYS A C 1
ATOM 771 O O . LYS A 1 90 ? -2.394 3.806 -18.640 1.00 63.88 90 LYS A O 1
ATOM 776 N N . ILE A 1 91 ? -2.256 1.652 -19.251 1.00 70.12 91 ILE A N 1
ATOM 777 C CA . ILE A 1 91 ? -3.228 1.146 -18.270 1.00 70.12 91 ILE A CA 1
ATOM 778 C C . ILE A 1 91 ? -2.676 1.296 -16.845 1.00 70.12 91 ILE A C 1
ATOM 780 O O . ILE A 1 91 ? -3.386 1.807 -15.983 1.00 70.12 91 ILE A O 1
ATOM 784 N N . GLY A 1 92 ? -1.410 0.937 -16.609 1.00 66.25 92 GLY A N 1
ATOM 785 C CA . GLY A 1 92 ? -0.742 1.119 -15.316 1.00 66.25 92 GLY A CA 1
ATOM 786 C C . GLY A 1 92 ? -0.721 2.580 -14.857 1.00 66.25 92 GLY A C 1
ATOM 787 O O . GLY A 1 92 ? -1.046 2.867 -13.706 1.00 66.25 92 GLY A O 1
ATOM 788 N N . LEU A 1 93 ? -0.442 3.515 -15.770 1.00 69.44 93 LEU A N 1
ATOM 789 C CA . LEU A 1 93 ? -0.517 4.954 -15.501 1.00 69.44 93 LEU A CA 1
ATOM 790 C C . LEU A 1 93 ? -1.945 5.437 -15.224 1.00 69.44 93 LEU A C 1
ATOM 792 O O . LEU A 1 93 ? -2.153 6.216 -14.300 1.00 69.44 93 LEU A O 1
ATOM 796 N N . ASN A 1 94 ? -2.947 4.972 -15.971 1.00 71.12 94 ASN A N 1
ATOM 797 C CA . ASN A 1 94 ? -4.340 5.338 -15.697 1.00 71.12 94 ASN A CA 1
ATOM 798 C C . ASN A 1 94 ? -4.805 4.835 -14.323 1.00 71.12 94 ASN A C 1
ATOM 800 O O . ASN A 1 94 ? -5.500 5.555 -13.609 1.00 71.12 94 ASN A O 1
ATOM 804 N N . ILE A 1 95 ? -4.388 3.629 -13.930 1.00 72.38 95 ILE A N 1
ATOM 805 C CA . ILE A 1 95 ? -4.649 3.078 -12.596 1.00 72.38 95 ILE A CA 1
ATOM 806 C C . ILE A 1 95 ? -3.948 3.932 -11.527 1.00 72.38 95 ILE A C 1
ATOM 808 O O . ILE A 1 95 ? -4.573 4.294 -10.533 1.00 72.38 95 ILE A O 1
ATOM 812 N N . LEU A 1 96 ? -2.692 4.329 -11.757 1.00 69.50 96 LEU A N 1
ATOM 813 C CA . LEU A 1 96 ? -1.944 5.241 -10.886 1.00 69.50 96 LEU A CA 1
ATOM 814 C C . LEU A 1 96 ? -2.683 6.577 -10.687 1.00 69.50 96 LEU A C 1
ATOM 816 O O . LEU A 1 96 ? -2.868 7.010 -9.551 1.00 69.50 96 LEU A O 1
ATOM 820 N N . TYR A 1 97 ? -3.149 7.211 -11.769 1.00 71.19 97 TYR A N 1
ATOM 821 C CA . TYR A 1 97 ? -3.910 8.464 -11.700 1.00 71.19 97 TYR A CA 1
ATOM 822 C C . TYR A 1 97 ? -5.224 8.311 -10.929 1.00 71.19 97 TYR A C 1
ATOM 824 O O . TYR A 1 97 ? -5.587 9.196 -10.153 1.00 71.19 97 TYR A O 1
ATOM 832 N N . LEU A 1 98 ? -5.910 7.177 -11.088 1.00 71.69 98 LEU A N 1
ATOM 833 C CA . LEU A 1 98 ? -7.141 6.874 -10.361 1.00 71.69 98 LEU A CA 1
ATOM 834 C C . LEU A 1 98 ? -6.877 6.731 -8.851 1.00 71.69 98 LEU A C 1
ATOM 836 O O . LEU A 1 98 ? -7.638 7.257 -8.039 1.00 71.69 98 LEU A O 1
ATOM 840 N N . PHE A 1 99 ? -5.754 6.115 -8.467 1.00 67.88 99 PHE A N 1
ATOM 841 C CA . PHE A 1 99 ? -5.330 6.020 -7.067 1.00 67.88 99 PHE A CA 1
ATOM 842 C C . PHE A 1 99 ? -4.873 7.357 -6.471 1.00 67.88 99 PHE A C 1
ATOM 844 O O . PHE A 1 99 ? -5.192 7.639 -5.317 1.00 67.88 99 PHE A O 1
ATOM 851 N N . ILE A 1 100 ? -4.179 8.204 -7.240 1.00 69.88 100 ILE A N 1
ATOM 852 C CA . ILE A 1 100 ? -3.811 9.565 -6.810 1.00 69.88 100 ILE A CA 1
ATOM 853 C C . ILE A 1 100 ? -5.074 10.403 -6.561 1.00 69.88 100 ILE A C 1
ATOM 855 O O . ILE A 1 100 ? -5.160 11.087 -5.541 1.00 69.88 100 ILE A O 1
ATOM 859 N N . GLY A 1 101 ? -6.077 10.302 -7.440 1.00 66.12 101 GLY A N 1
ATOM 860 C CA . GLY A 1 101 ? -7.374 10.958 -7.252 1.00 66.12 101 GLY A CA 1
ATOM 861 C C . GLY A 1 101 ? -8.107 10.484 -5.992 1.00 66.12 101 GLY A C 1
ATOM 862 O O . GLY A 1 101 ? -8.621 11.302 -5.234 1.00 66.12 101 GLY A O 1
ATOM 863 N N . LEU A 1 102 ? -8.079 9.177 -5.711 1.00 62.66 102 LEU A N 1
ATOM 864 C CA . LEU A 1 102 ? -8.633 8.584 -4.484 1.00 62.66 102 LEU A CA 1
ATOM 865 C C . LEU A 1 102 ? -7.922 9.044 -3.201 1.00 62.66 102 LEU A C 1
ATOM 867 O O . LEU A 1 102 ? -8.529 9.054 -2.136 1.00 62.66 102 LEU A O 1
ATOM 871 N N . LEU A 1 103 ? -6.645 9.423 -3.287 1.00 63.75 103 LEU A N 1
ATOM 872 C CA . LEU A 1 103 ? -5.846 9.904 -2.155 1.00 63.75 103 LEU A CA 1
ATOM 873 C C . LEU A 1 103 ? -6.176 11.357 -1.762 1.00 63.75 103 LEU A C 1
ATOM 875 O O . LEU A 1 103 ? -5.944 11.748 -0.610 1.00 63.75 103 LEU A O 1
ATOM 879 N N . MET A 1 104 ? -6.694 12.143 -2.715 1.00 59.22 104 MET A N 1
ATOM 880 C CA . MET A 1 104 ? -7.085 13.548 -2.540 1.00 59.22 104 MET A CA 1
ATOM 881 C C . MET A 1 104 ? -8.494 13.744 -1.952 1.00 59.22 104 MET A C 1
ATOM 883 O O . MET A 1 104 ? -8.798 14.845 -1.495 1.00 59.22 104 MET A O 1
ATOM 887 N N . ILE A 1 105 ? -9.320 12.694 -1.922 1.00 55.88 105 ILE A N 1
ATOM 888 C CA . ILE A 1 105 ? -10.650 12.650 -1.281 1.00 55.88 105 ILE A CA 1
ATOM 889 C C . ILE A 1 105 ? -10.497 12.208 0.199 1.00 55.88 105 ILE A C 1
ATOM 891 O O . ILE A 1 105 ? -11.152 12.772 1.110 1.00 55.88 105 ILE A O 1
#

Radius of gyration: 19.08 Å; chains: 1; bounding box: 34×26×59 Å

Organism: NCBI:txid1076179

Foldseek 3Di:
DVVCCVVCVPQVLVVLLVVLVVQLVVLVVDPDPPDDSVVSNLVSVLSNLVSVLVVLVVVLVVVVVVVVVVVVPDDDDPDPVVVVNVVVVVVSVVVSVVSVVVNVD

Secondary structure (DSSP, 8-state):
-HHHHHHHHH-HHHHHHHHHHHHHHHHHH---TTS-HHHHHHHHHHHHHHHHHHHHHHHHHHHHHHHHHHTTT------THHHHHHHHHHHHHHHHHHHHHHHH-

Sequence (105 aa):
MEILNKFSLNNPYRFCMYLSSLILVISMFTEPVNIDVYLLRKLCFKLIVLGLIIWIIDNLYYNYLLEQRQYSDDDYTYNEESNIKYKNFKIGLNILYLFIGLLMI